Protein AF-A0A9E8ASK2-F1 (afdb_monomer_lite)

Sequence (101 aa):
MMKGRLLLAAGIGVGFVLGSRAGRQSYESLKGYAQDLWSDPKVQDRVSDIEDTVREKAPVVQDKAEQALKSAGEKSKRVGDEMKSKISGDSTEDPTEDSHG

Structure (mmCIF, N/CA/C/O backbone):
data_AF-A0A9E8ASK2-F1
#
_entry.id   AF-A0A9E8ASK2-F1
#
loop_
_atom_site.group_PDB
_atom_site.id
_atom_site.type_symbol
_atom_site.label_atom_id
_atom_site.label_alt_id
_atom_site.label_comp_id
_atom_site.label_asym_id
_atom_site.label_entity_id
_atom_site.label_seq_id
_atom_site.pdbx_PDB_ins_code
_atom_site.Cartn_x
_atom_site.Cartn_y
_atom_site.Cartn_z
_atom_site.occupancy
_atom_site.B_iso_or_equiv
_atom_site.auth_seq_id
_atom_site.auth_comp_id
_atom_site.auth_asym_id
_atom_site.auth_atom_id
_atom_site.pdbx_PDB_model_num
ATOM 1 N N . MET A 1 1 ? -8.439 15.238 -13.373 1.00 55.00 1 MET A N 1
ATOM 2 C CA . MET A 1 1 ? -7.666 14.025 -13.739 1.00 55.00 1 MET A CA 1
ATOM 3 C C . MET A 1 1 ? -6.608 13.684 -12.673 1.00 55.00 1 MET A C 1
ATOM 5 O O . MET A 1 1 ? -5.422 13.764 -12.954 1.00 55.00 1 MET A O 1
ATOM 9 N N . MET A 1 2 ? -6.993 13.327 -11.436 1.00 66.94 2 MET A N 1
ATOM 10 C CA . MET A 1 2 ? -6.006 13.109 -10.345 1.00 66.94 2 MET A CA 1
ATOM 11 C C . MET A 1 2 ? -6.149 11.774 -9.589 1.00 66.94 2 MET A C 1
ATOM 13 O O . MET A 1 2 ? -5.265 11.396 -8.831 1.00 66.94 2 MET A O 1
ATOM 17 N N . LYS A 1 3 ? -7.224 11.017 -9.836 1.00 68.12 3 LYS A N 1
ATOM 18 C CA . LYS A 1 3 ? -7.597 9.826 -9.050 1.00 68.12 3 LYS A CA 1
ATOM 19 C C . LYS A 1 3 ? -6.644 8.637 -9.268 1.00 68.12 3 LYS A C 1
ATOM 21 O O . LYS A 1 3 ? -6.281 7.958 -8.317 1.00 68.12 3 LYS A O 1
ATOM 26 N N . GLY A 1 4 ? -6.163 8.440 -10.499 1.00 78.81 4 GLY A N 1
ATOM 27 C CA . GLY A 1 4 ? -5.242 7.340 -10.823 1.00 78.81 4 GLY A CA 1
ATOM 28 C C . GLY A 1 4 ? -3.832 7.506 -10.245 1.00 78.81 4 GLY A C 1
ATOM 29 O O . GLY A 1 4 ? -3.171 6.519 -9.946 1.00 78.81 4 GLY A O 1
ATOM 30 N N . ARG A 1 5 ? -3.381 8.749 -10.036 1.00 83.19 5 ARG A N 1
ATOM 31 C CA . ARG A 1 5 ? -2.042 9.037 -9.493 1.00 83.19 5 ARG A CA 1
ATOM 32 C C . ARG A 1 5 ? -1.941 8.689 -8.010 1.00 83.19 5 ARG A C 1
ATOM 34 O O . ARG A 1 5 ? -0.920 8.165 -7.586 1.00 83.19 5 ARG A O 1
ATOM 41 N N . LEU A 1 6 ? -3.011 8.941 -7.254 1.00 89.00 6 LEU A N 1
ATOM 42 C CA . LEU A 1 6 ? -3.083 8.604 -5.832 1.00 89.00 6 LEU A CA 1
ATOM 43 C C . LEU A 1 6 ? -3.090 7.089 -5.613 1.00 89.00 6 LEU A C 1
ATOM 45 O O . LEU A 1 6 ? -2.342 6.599 -4.777 1.00 89.00 6 LEU A O 1
ATOM 49 N N . LEU A 1 7 ? -3.865 6.344 -6.410 1.00 88.00 7 LEU A N 1
ATOM 50 C CA . LEU A 1 7 ? -3.867 4.878 -6.361 1.00 88.00 7 LEU A CA 1
ATOM 51 C C . LEU A 1 7 ? -2.501 4.287 -6.729 1.00 88.00 7 LEU A C 1
ATOM 53 O O . LEU A 1 7 ? -2.025 3.381 -6.051 1.00 88.00 7 LEU A O 1
ATOM 57 N N . LEU A 1 8 ? -1.846 4.827 -7.762 1.00 88.69 8 LEU A N 1
ATOM 58 C CA . LEU A 1 8 ? -0.499 4.408 -8.145 1.00 88.69 8 LEU A CA 1
ATOM 59 C C . LEU A 1 8 ? 0.518 4.681 -7.027 1.00 88.69 8 LEU A C 1
ATOM 61 O O . LEU A 1 8 ? 1.290 3.793 -6.681 1.00 88.69 8 LEU A O 1
ATOM 65 N N . ALA A 1 9 ? 0.503 5.880 -6.440 1.00 91.06 9 ALA A N 1
ATOM 66 C CA . ALA A 1 9 ? 1.403 6.242 -5.347 1.00 91.06 9 ALA A CA 1
ATOM 67 C C . ALA A 1 9 ? 1.172 5.375 -4.100 1.00 91.06 9 ALA A C 1
ATOM 69 O O . ALA A 1 9 ? 2.135 4.904 -3.499 1.00 91.06 9 ALA A O 1
ATOM 70 N N . ALA A 1 10 ? -0.089 5.106 -3.749 1.00 90.12 10 ALA A N 1
ATOM 71 C CA . ALA A 1 10 ? -0.439 4.209 -2.652 1.00 90.12 10 ALA A CA 1
ATOM 72 C C . ALA A 1 10 ? 0.058 2.776 -2.912 1.00 90.12 10 ALA A C 1
ATOM 74 O O . ALA A 1 10 ? 0.691 2.182 -2.042 1.00 90.12 10 ALA A O 1
ATOM 75 N N . GLY A 1 11 ? -0.151 2.248 -4.123 1.00 89.06 11 GLY A N 1
ATOM 76 C CA . GLY A 1 11 ? 0.340 0.925 -4.518 1.00 89.06 11 GLY A CA 1
ATOM 77 C C . GLY A 1 11 ? 1.867 0.818 -4.476 1.00 89.06 11 GLY A C 1
ATOM 78 O O . GLY A 1 11 ? 2.397 -0.170 -3.973 1.00 89.06 11 GLY A O 1
ATOM 79 N N . ILE A 1 12 ? 2.580 1.854 -4.932 1.00 90.38 12 ILE A N 1
ATOM 80 C CA . ILE A 1 12 ? 4.045 1.928 -4.835 1.00 90.38 12 ILE A CA 1
ATOM 81 C C . ILE A 1 12 ? 4.488 1.976 -3.371 1.00 90.38 12 ILE A C 1
ATOM 83 O O . ILE A 1 12 ? 5.411 1.257 -3.006 1.00 90.38 12 ILE A O 1
ATOM 87 N N . GLY A 1 13 ? 3.836 2.777 -2.525 1.00 89.19 13 GLY A N 1
ATOM 88 C CA . GLY A 1 13 ? 4.165 2.870 -1.101 1.00 89.19 13 GLY A CA 1
ATOM 89 C C . GLY A 1 13 ? 4.025 1.525 -0.388 1.00 89.19 13 GLY A C 1
ATOM 90 O O . GLY A 1 13 ? 4.962 1.071 0.267 1.00 89.19 13 GLY A O 1
ATOM 91 N N . VAL A 1 14 ? 2.896 0.841 -0.589 1.00 87.00 14 VAL A N 1
ATO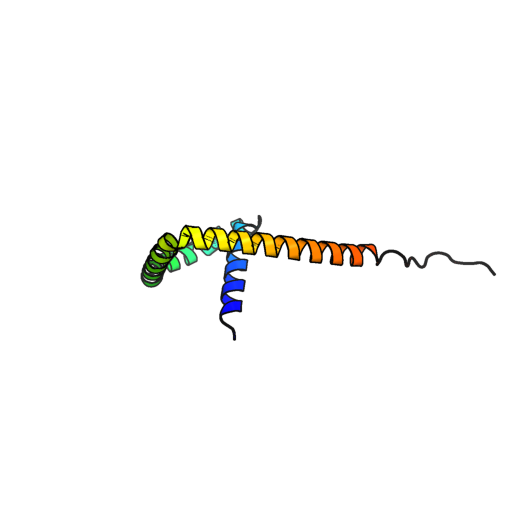M 92 C CA . VAL A 1 14 ? 2.652 -0.500 -0.032 1.00 87.00 14 VAL A CA 1
ATOM 93 C C . VAL A 1 14 ? 3.656 -1.519 -0.584 1.00 87.00 14 VAL A C 1
ATOM 95 O O . VAL A 1 14 ? 4.261 -2.269 0.183 1.00 87.00 14 VAL A O 1
ATOM 98 N N . GLY A 1 15 ? 3.895 -1.518 -1.898 1.00 85.81 15 GLY A N 1
ATOM 99 C CA . GLY A 1 15 ? 4.850 -2.420 -2.546 1.00 85.81 15 GLY A CA 1
ATOM 100 C C . GLY A 1 15 ? 6.298 -2.195 -2.104 1.00 85.81 15 GLY A C 1
ATOM 101 O O . GLY A 1 15 ? 7.033 -3.157 -1.902 1.00 85.81 15 GLY A O 1
ATOM 102 N N . PHE A 1 16 ? 6.710 -0.946 -1.888 1.00 85.12 16 PHE A N 1
ATOM 103 C CA . PHE A 1 16 ? 8.041 -0.606 -1.388 1.00 85.12 16 PHE A CA 1
ATOM 104 C C . PHE A 1 16 ? 8.227 -1.066 0.056 1.00 85.12 16 PHE A C 1
ATOM 106 O O . PHE A 1 16 ? 9.275 -1.607 0.393 1.00 85.12 16 PHE A O 1
ATOM 113 N N . VAL A 1 17 ? 7.220 -0.913 0.915 1.00 81.44 17 VAL A N 1
ATOM 114 C CA . VAL A 1 17 ? 7.305 -1.375 2.306 1.00 81.44 17 VAL A CA 1
ATOM 115 C C . VAL A 1 17 ? 7.405 -2.904 2.386 1.00 81.44 17 VAL A C 1
ATOM 117 O O . VAL A 1 17 ? 8.191 -3.420 3.178 1.00 81.44 17 VAL A O 1
ATOM 120 N N . LEU A 1 18 ? 6.663 -3.624 1.538 1.00 82.88 18 LEU A N 1
ATOM 121 C CA . LEU A 1 18 ? 6.680 -5.091 1.482 1.00 82.88 18 LEU A CA 1
ATOM 122 C C . LEU A 1 18 ? 7.914 -5.664 0.758 1.00 82.88 18 LEU A C 1
ATOM 124 O O . LEU A 1 18 ? 8.390 -6.735 1.126 1.00 82.88 18 LEU A O 1
ATOM 128 N N . GLY A 1 19 ? 8.434 -4.976 -0.262 1.00 78.38 19 GLY A N 1
ATOM 129 C CA . GLY A 1 19 ? 9.541 -5.449 -1.104 1.00 78.38 19 GLY A CA 1
ATOM 130 C C . GLY A 1 19 ? 10.927 -4.922 -0.718 1.00 78.38 19 GLY A C 1
ATOM 131 O O . GLY A 1 19 ? 11.936 -5.512 -1.103 1.00 78.38 19 GLY A O 1
ATOM 132 N N . SER A 1 20 ? 11.012 -3.825 0.038 1.00 80.44 20 SER A N 1
ATOM 133 C CA . SER A 1 20 ? 12.291 -3.257 0.473 1.00 80.44 20 SER A CA 1
ATOM 134 C C . SER A 1 20 ? 12.720 -3.815 1.828 1.00 80.44 20 SER A C 1
ATOM 136 O O . SER A 1 20 ? 11.935 -3.975 2.762 1.00 80.44 20 SER A O 1
ATOM 138 N N . ARG A 1 21 ? 14.022 -4.069 1.974 1.00 73.62 21 ARG A N 1
ATOM 139 C CA . ARG A 1 21 ? 14.587 -4.588 3.227 1.00 73.62 21 ARG A CA 1
ATOM 140 C C . ARG A 1 21 ? 14.497 -3.586 4.387 1.00 73.62 21 ARG A C 1
ATOM 142 O O . ARG A 1 21 ? 14.433 -4.016 5.534 1.00 73.62 21 ARG A O 1
ATOM 149 N N . ALA A 1 22 ? 14.447 -2.289 4.078 1.00 74.56 22 ALA A N 1
ATOM 150 C CA . ALA A 1 22 ? 14.302 -1.200 5.044 1.00 74.56 22 ALA A CA 1
ATOM 151 C C . ALA A 1 22 ? 12.844 -0.971 5.494 1.00 74.56 22 ALA A C 1
ATOM 153 O O . ALA A 1 22 ? 12.618 -0.487 6.600 1.00 74.56 22 ALA A O 1
ATOM 154 N N . GLY A 1 23 ? 11.850 -1.362 4.687 1.00 69.12 23 GLY A N 1
ATOM 155 C CA . GLY A 1 23 ? 10.432 -1.129 4.980 1.00 69.12 23 GLY A CA 1
ATOM 156 C C . GLY A 1 23 ? 9.917 -1.844 6.232 1.00 69.12 23 GLY A C 1
ATOM 157 O O . GLY A 1 23 ? 9.062 -1.310 6.937 1.00 69.12 23 GLY A O 1
ATOM 158 N N . ARG A 1 24 ? 10.476 -3.017 6.568 1.00 73.31 24 ARG A N 1
ATOM 159 C CA . ARG A 1 24 ? 10.061 -3.789 7.755 1.00 73.31 24 ARG A CA 1
ATOM 160 C C . ARG A 1 24 ? 10.292 -3.057 9.077 1.00 73.31 24 ARG A C 1
ATOM 162 O O . ARG A 1 24 ? 9.474 -3.199 9.977 1.00 73.31 24 ARG A O 1
ATOM 169 N N . GLN A 1 25 ? 11.349 -2.251 9.188 1.00 72.50 25 GLN A N 1
ATOM 170 C CA . GLN A 1 25 ? 11.644 -1.505 10.418 1.00 72.50 25 GLN A CA 1
ATOM 171 C C . GLN A 1 25 ? 10.612 -0.394 10.675 1.00 72.50 25 GLN A C 1
ATOM 173 O O . GLN A 1 25 ? 10.288 -0.094 11.819 1.00 72.50 25 GLN A O 1
ATOM 178 N N . SER A 1 26 ? 10.043 0.180 9.612 1.00 73.75 26 SER A N 1
ATOM 179 C CA . SER A 1 26 ? 8.971 1.180 9.690 1.00 73.75 26 SER A CA 1
ATOM 180 C C . SER A 1 26 ? 7.573 0.567 9.853 1.00 73.75 26 SER A C 1
ATOM 182 O O . SER A 1 26 ? 6.617 1.293 10.116 1.00 73.75 26 SER A O 1
ATOM 184 N N . TYR A 1 27 ? 7.434 -0.756 9.708 1.00 73.38 27 TYR A N 1
ATOM 185 C CA . TYR A 1 27 ? 6.155 -1.447 9.889 1.00 73.38 27 TYR A CA 1
ATOM 186 C C . TYR A 1 27 ? 5.752 -1.490 11.360 1.00 73.38 27 TYR A C 1
ATOM 188 O O . TYR A 1 27 ? 4.586 -1.292 11.684 1.00 73.38 27 TYR A O 1
ATOM 196 N N . GLU A 1 28 ? 6.718 -1.720 12.255 1.00 74.12 28 GLU A N 1
ATOM 197 C CA . GLU A 1 28 ? 6.446 -1.862 13.687 1.00 74.12 28 GLU A CA 1
ATOM 198 C C . GLU A 1 28 ? 5.920 -0.566 14.305 1.00 74.12 28 GLU A C 1
ATOM 200 O O . GLU A 1 28 ? 4.988 -0.607 15.106 1.00 74.12 28 GLU A O 1
ATOM 205 N N . SER A 1 29 ? 6.441 0.585 13.875 1.00 72.56 29 SER A N 1
ATOM 206 C CA . SER A 1 29 ? 5.983 1.893 14.350 1.00 72.56 29 SER A CA 1
ATOM 207 C C . SER A 1 29 ? 4.628 2.304 13.771 1.00 72.56 29 SER A C 1
ATOM 209 O O . SER A 1 29 ? 3.862 2.994 14.441 1.00 72.56 29 SER A O 1
ATOM 211 N N . LEU A 1 30 ? 4.296 1.865 12.554 1.00 76.62 30 LEU A N 1
ATOM 212 C CA . LEU A 1 30 ? 3.018 2.189 11.915 1.00 76.62 30 LEU A CA 1
ATOM 213 C C . LEU A 1 30 ? 1.910 1.173 12.233 1.00 76.62 30 LEU A C 1
ATOM 215 O O . LEU A 1 30 ? 0.734 1.468 12.026 1.00 76.62 30 LEU A O 1
ATOM 219 N N . LYS A 1 31 ? 2.261 -0.003 12.768 1.00 80.25 31 LYS A N 1
ATOM 220 C CA . LYS A 1 31 ? 1.325 -1.098 13.050 1.00 80.25 31 LYS A CA 1
ATOM 221 C C . LYS A 1 31 ? 0.152 -0.664 13.925 1.00 80.25 31 LYS A C 1
ATOM 223 O O . LYS A 1 31 ? -0.966 -1.055 13.623 1.00 80.25 31 LYS A O 1
ATOM 228 N N . GLY A 1 32 ? 0.391 0.148 14.959 1.00 81.62 32 GLY A N 1
ATOM 229 C CA . GLY A 1 32 ? -0.675 0.645 15.840 1.00 81.62 32 GLY A CA 1
ATOM 230 C C . GLY A 1 32 ? -1.733 1.438 15.069 1.00 81.62 32 GLY A C 1
ATOM 231 O O . GLY A 1 32 ? -2.907 1.090 15.086 1.00 81.62 32 GLY A O 1
ATOM 232 N N . TYR A 1 33 ? -1.296 2.413 14.272 1.00 83.56 33 TYR A N 1
ATOM 233 C CA . TYR A 1 33 ? -2.188 3.218 13.433 1.00 83.56 33 TYR A CA 1
ATOM 234 C C . TYR A 1 33 ? -2.889 2.395 12.353 1.00 83.56 33 TYR A C 1
ATOM 236 O O . TYR A 1 33 ? -4.070 2.593 12.081 1.00 83.56 33 TYR A O 1
ATOM 244 N N . ALA A 1 34 ? -2.167 1.457 11.736 1.00 86.19 34 ALA A N 1
ATOM 245 C CA . ALA A 1 34 ? -2.745 0.553 10.752 1.00 86.19 34 ALA A CA 1
ATOM 246 C C . ALA A 1 34 ? -3.825 -0.341 11.378 1.00 86.19 34 ALA A C 1
ATOM 248 O O . ALA A 1 34 ? -4.846 -0.590 10.747 1.00 86.19 34 ALA A O 1
ATOM 249 N N . GLN A 1 35 ? -3.622 -0.795 12.615 1.00 85.00 35 GLN A N 1
ATOM 250 C CA . GLN A 1 35 ? -4.561 -1.648 13.333 1.00 85.00 35 GLN A CA 1
ATOM 251 C C . GLN A 1 35 ? -5.828 -0.891 13.743 1.00 85.00 35 GLN A C 1
ATOM 253 O O . GLN A 1 35 ? -6.923 -1.435 13.598 1.00 85.00 35 GLN A O 1
ATOM 258 N N . ASP A 1 36 ? -5.701 0.369 14.156 1.00 85.81 36 ASP A N 1
ATOM 259 C CA . ASP A 1 36 ? -6.850 1.232 14.449 1.00 85.81 36 ASP A CA 1
ATOM 260 C C . ASP A 1 36 ? -7.678 1.507 13.187 1.00 85.81 36 ASP A C 1
ATOM 262 O O . ASP A 1 36 ? -8.898 1.353 13.192 1.00 85.81 36 ASP A O 1
ATOM 266 N N . LEU A 1 37 ? -7.013 1.824 12.070 1.00 89.62 37 LEU A N 1
ATOM 267 C CA . LEU A 1 37 ? -7.662 2.015 10.768 1.00 89.62 37 LEU A CA 1
ATOM 268 C C . LEU A 1 37 ? -8.336 0.733 10.261 1.00 89.62 37 LEU A C 1
ATOM 270 O O . LEU A 1 37 ? -9.426 0.794 9.702 1.00 89.62 37 LEU A O 1
ATOM 274 N N . TRP A 1 38 ? -7.711 -0.427 10.459 1.00 88.81 38 TRP A N 1
ATOM 275 C CA . TRP A 1 38 ? -8.269 -1.726 10.067 1.00 88.81 38 TRP A CA 1
ATOM 276 C C . TRP A 1 38 ? -9.476 -2.140 10.922 1.00 88.81 38 TRP A C 1
ATOM 278 O O . TRP A 1 38 ? -10.343 -2.890 10.474 1.00 88.81 38 TRP A O 1
ATOM 288 N N . SER A 1 39 ? -9.541 -1.647 12.159 1.00 88.81 39 SER A N 1
ATOM 289 C CA . SER A 1 39 ? -10.641 -1.924 13.086 1.00 88.81 39 SER A CA 1
ATOM 290 C C . SER A 1 39 ? -11.876 -1.053 12.826 1.00 88.81 39 SER A C 1
ATOM 292 O O . SER A 1 39 ? -12.926 -1.315 13.410 1.00 88.81 39 SER A O 1
ATOM 294 N N . ASP A 1 40 ? -11.784 -0.044 11.953 1.00 92.75 40 ASP A N 1
ATOM 295 C CA . ASP A 1 40 ? -12.924 0.795 11.590 1.00 92.75 40 ASP A CA 1
ATOM 296 C C . ASP A 1 40 ? -13.959 -0.016 10.778 1.00 92.75 40 ASP A C 1
ATOM 298 O O . ASP A 1 40 ? -13.604 -0.642 9.770 1.00 92.75 40 ASP A O 1
ATOM 302 N N . PRO A 1 41 ? -15.251 0.003 11.161 1.00 87.25 41 PRO A N 1
ATOM 303 C CA . PRO A 1 41 ? -16.295 -0.759 10.475 1.00 87.25 41 PRO A CA 1
ATOM 304 C C . PRO A 1 41 ? -16.426 -0.381 8.995 1.00 87.25 41 PRO A C 1
ATOM 306 O O . PRO A 1 41 ? -16.679 -1.243 8.159 1.00 87.25 41 PRO A O 1
ATOM 309 N N . LYS A 1 42 ? -16.152 0.876 8.621 1.00 89.75 42 LYS A N 1
ATOM 310 C CA . LYS A 1 42 ? -16.185 1.302 7.215 1.00 89.75 42 LYS A CA 1
ATOM 311 C C . LYS A 1 42 ? -15.084 0.652 6.394 1.00 89.75 42 LYS A C 1
ATOM 313 O O . LYS A 1 42 ? -15.246 0.518 5.188 1.00 89.75 42 LYS A O 1
ATOM 318 N N . VAL A 1 43 ? -13.948 0.309 6.995 1.00 87.56 43 VAL A N 1
ATOM 319 C CA . VAL A 1 43 ? -12.869 -0.386 6.284 1.00 87.56 43 VAL A CA 1
ATOM 320 C C . VAL A 1 43 ? -13.237 -1.854 6.101 1.00 87.56 43 VAL A C 1
ATOM 322 O O . VAL A 1 43 ? -13.065 -2.376 5.004 1.00 87.56 43 VAL A O 1
ATOM 325 N N . GLN A 1 44 ? -13.829 -2.486 7.113 1.00 88.19 44 GLN A N 1
ATOM 326 C CA . GLN A 1 44 ? -14.280 -3.880 7.041 1.00 88.19 44 GLN A CA 1
ATOM 327 C C . GLN A 1 44 ? -15.387 -4.083 6.002 1.00 88.19 44 GLN A C 1
ATOM 329 O O . GLN A 1 44 ? -15.261 -4.968 5.157 1.00 88.19 44 GLN A O 1
ATOM 334 N N . ASP A 1 45 ? -16.400 -3.213 5.990 1.00 89.25 45 ASP A N 1
ATOM 335 C CA . ASP A 1 45 ? -17.491 -3.267 5.008 1.00 89.25 45 ASP A CA 1
ATOM 336 C C . ASP A 1 45 ? -16.949 -3.164 3.574 1.00 89.25 45 ASP A C 1
ATOM 338 O O . ASP A 1 45 ? -17.298 -3.945 2.691 1.00 89.25 45 ASP A O 1
ATOM 342 N N . ARG A 1 46 ? -16.017 -2.231 3.342 1.00 88.38 46 ARG A N 1
ATOM 343 C CA . ARG A 1 46 ? -15.417 -2.017 2.018 1.00 88.38 46 ARG A CA 1
ATOM 344 C C . ARG A 1 46 ? -14.506 -3.156 1.594 1.00 88.38 46 ARG A C 1
ATOM 346 O O . ARG A 1 46 ? -14.451 -3.458 0.407 1.00 88.38 46 ARG A O 1
ATOM 353 N N . VAL A 1 47 ? -13.776 -3.761 2.526 1.00 88.50 47 VAL A N 1
ATOM 354 C CA . VAL A 1 47 ? -12.953 -4.940 2.235 1.00 88.50 47 VAL A CA 1
ATOM 355 C C . VAL A 1 47 ? -13.847 -6.112 1.846 1.00 88.50 47 VAL A C 1
ATOM 357 O O . VAL A 1 47 ? -13.547 -6.752 0.844 1.00 88.50 47 VAL A O 1
ATOM 360 N N . SER A 1 48 ? -14.961 -6.330 2.550 1.00 83.81 48 SER A N 1
ATOM 361 C CA . SER A 1 48 ? -15.926 -7.387 2.224 1.00 83.81 48 SER A CA 1
ATOM 362 C C . SER A 1 48 ? -16.517 -7.211 0.820 1.00 83.81 48 SER A C 1
ATOM 364 O O . SER A 1 48 ? -16.449 -8.134 0.012 1.00 83.81 48 SER A O 1
ATOM 366 N N . ASP A 1 49 ? -16.999 -6.006 0.486 1.00 84.75 49 ASP A N 1
ATOM 367 C CA . ASP A 1 49 ? -17.541 -5.686 -0.848 1.00 84.75 49 ASP A CA 1
ATOM 368 C C . ASP A 1 49 ? -16.519 -5.959 -1.973 1.00 84.75 49 ASP A C 1
ATOM 370 O O . ASP A 1 49 ? -16.844 -6.415 -3.079 1.00 84.75 49 ASP A O 1
ATOM 374 N N . ILE A 1 50 ? -15.252 -5.633 -1.703 1.00 85.81 50 ILE A N 1
ATOM 375 C CA . ILE A 1 50 ? -14.151 -5.823 -2.646 1.00 85.81 50 ILE A CA 1
ATOM 376 C C . ILE A 1 50 ? -13.775 -7.303 -2.739 1.00 85.81 50 ILE A C 1
ATOM 378 O O . ILE A 1 50 ? -13.495 -7.767 -3.842 1.00 85.81 50 ILE A O 1
ATOM 382 N N . GLU A 1 51 ? -13.768 -8.048 -1.634 1.00 82.56 51 GLU A N 1
ATOM 383 C CA . GLU A 1 51 ? -13.407 -9.467 -1.604 1.00 82.56 51 GLU A CA 1
ATOM 384 C C . GLU A 1 51 ? -14.358 -10.305 -2.459 1.00 82.56 51 GLU A C 1
ATOM 386 O O . GLU A 1 51 ? -13.886 -11.091 -3.282 1.00 82.56 51 GLU A O 1
ATOM 391 N N . ASP A 1 52 ? -15.667 -10.068 -2.363 1.00 82.38 52 ASP A N 1
ATOM 392 C CA . ASP A 1 52 ? -16.666 -10.755 -3.188 1.00 82.38 52 ASP A CA 1
ATOM 393 C C . ASP A 1 52 ? -16.442 -10.473 -4.680 1.00 82.38 52 ASP A C 1
ATOM 395 O O . ASP A 1 52 ? -16.344 -11.385 -5.507 1.00 82.38 52 ASP A O 1
ATOM 399 N N . THR A 1 53 ? -16.223 -9.200 -5.020 1.00 81.50 53 THR A N 1
ATOM 400 C CA . THR A 1 53 ? -15.932 -8.779 -6.396 1.00 81.50 53 THR A CA 1
ATOM 401 C C . THR A 1 53 ? -14.622 -9.385 -6.916 1.00 81.50 53 THR A C 1
ATOM 403 O O . THR A 1 53 ? -14.521 -9.777 -8.081 1.00 81.50 53 THR A O 1
ATOM 406 N N . VAL A 1 54 ? -13.590 -9.465 -6.073 1.00 81.62 54 VAL A N 1
ATOM 407 C CA . VAL A 1 54 ? -12.289 -10.049 -6.421 1.00 81.62 54 VAL A CA 1
ATOM 408 C C . VAL A 1 54 ? -12.403 -11.558 -6.577 1.00 81.62 54 VAL A C 1
ATOM 410 O O . VAL A 1 54 ? -11.823 -12.095 -7.516 1.00 81.62 54 VAL A O 1
ATOM 413 N N . ARG A 1 55 ? -13.164 -12.246 -5.724 1.00 80.06 55 ARG A N 1
ATOM 414 C CA . ARG A 1 55 ? -13.362 -13.697 -5.788 1.00 80.06 55 ARG A CA 1
ATOM 415 C C . ARG A 1 55 ? -14.046 -14.113 -7.087 1.00 80.06 55 ARG A C 1
ATOM 417 O O . ARG A 1 55 ? -13.611 -15.069 -7.723 1.00 80.06 55 ARG A O 1
ATOM 424 N N . GLU A 1 56 ? -15.043 -13.353 -7.531 1.00 81.88 56 GLU A N 1
ATOM 425 C CA . GLU A 1 56 ? -15.721 -13.575 -8.815 1.00 81.88 56 GLU A CA 1
ATOM 426 C C . GLU A 1 56 ? -14.838 -13.257 -10.031 1.00 81.88 56 GLU A C 1
ATOM 428 O O . GLU A 1 56 ? -14.972 -13.869 -11.093 1.00 81.88 56 GLU A O 1
ATOM 433 N N . LYS A 1 57 ? -13.926 -12.286 -9.904 1.00 79.19 57 LYS A N 1
ATOM 434 C CA . LYS A 1 57 ? -13.064 -11.813 -11.001 1.00 79.19 57 LYS A CA 1
ATOM 435 C C . LYS A 1 57 ? -11.645 -12.380 -10.948 1.00 79.19 57 LYS A C 1
ATOM 437 O O . LYS A 1 57 ? -10.847 -12.048 -11.823 1.00 79.19 57 LYS A O 1
ATOM 442 N N . ALA A 1 58 ? -11.333 -13.232 -9.974 1.00 78.25 58 ALA A N 1
ATOM 443 C CA . ALA A 1 58 ? -9.991 -13.729 -9.683 1.00 78.25 58 ALA A CA 1
ATOM 444 C C . ALA A 1 58 ? -9.222 -14.235 -10.920 1.00 78.25 58 ALA A C 1
ATOM 446 O O . ALA A 1 58 ? -8.111 -13.743 -11.139 1.00 78.25 58 ALA A O 1
ATOM 447 N N . PRO A 1 59 ? -9.781 -15.114 -11.784 1.00 78.56 59 PRO A N 1
ATOM 448 C CA . PRO A 1 59 ? -9.060 -15.572 -12.975 1.00 78.56 59 PRO A CA 1
ATOM 449 C C . PRO A 1 59 ? -8.774 -14.429 -13.965 1.00 78.56 59 PRO A C 1
ATOM 451 O O . PRO A 1 59 ? -7.664 -14.300 -14.471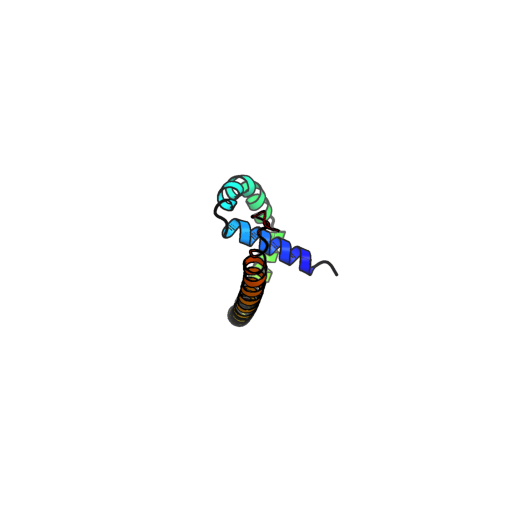 1.00 78.56 59 PRO A O 1
ATOM 454 N N . VAL A 1 60 ? -9.727 -13.511 -14.158 1.00 80.81 60 VAL A N 1
ATOM 455 C CA . VAL A 1 60 ? -9.570 -12.353 -15.060 1.00 80.81 60 VAL A CA 1
ATOM 456 C C . VAL A 1 60 ? -8.534 -11.357 -14.530 1.00 80.81 60 VAL A C 1
ATOM 458 O O . VAL A 1 60 ? -7.820 -10.718 -15.304 1.00 80.81 60 VAL A O 1
ATOM 461 N N . VAL A 1 61 ? -8.458 -11.193 -13.209 1.00 82.88 61 VAL A N 1
ATOM 462 C CA . VAL A 1 61 ? -7.471 -10.326 -12.557 1.00 82.88 61 VAL A CA 1
ATOM 463 C C . VAL A 1 61 ? -6.072 -10.922 -12.685 1.00 82.88 61 VAL A C 1
ATOM 465 O O . VAL A 1 61 ? -5.139 -10.176 -12.975 1.00 82.88 61 VAL A O 1
ATOM 468 N N . GLN A 1 62 ? -5.928 -12.241 -12.535 1.00 83.25 62 GLN A N 1
ATOM 469 C CA . GLN A 1 62 ? -4.647 -12.932 -12.677 1.00 83.25 62 GLN A CA 1
ATOM 470 C C . GLN A 1 62 ? -4.098 -12.801 -14.105 1.00 83.25 62 GLN A C 1
ATOM 472 O O . GLN A 1 62 ? -2.975 -12.326 -14.279 1.00 83.25 62 GLN A O 1
ATOM 477 N N . ASP A 1 63 ? -4.920 -13.072 -15.122 1.00 86.06 63 ASP A N 1
ATOM 478 C CA . ASP A 1 63 ? -4.528 -12.932 -16.532 1.00 86.06 63 ASP A CA 1
ATOM 479 C C . ASP A 1 63 ? -4.10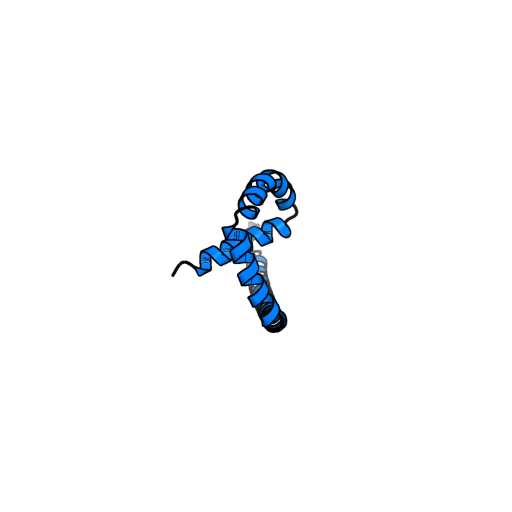8 -11.496 -16.880 1.00 86.06 63 ASP A C 1
ATOM 481 O O . ASP A 1 63 ? -3.087 -11.259 -17.536 1.00 86.06 63 ASP A O 1
ATOM 485 N N . LYS A 1 64 ? -4.876 -10.502 -16.414 1.00 83.94 64 LYS A N 1
ATOM 486 C CA . LYS A 1 64 ? -4.560 -9.086 -16.652 1.00 83.94 64 LYS A CA 1
ATOM 487 C C . LYS A 1 64 ? -3.311 -8.635 -15.906 1.00 83.94 64 LYS A C 1
ATOM 489 O O . LYS A 1 64 ? -2.533 -7.856 -16.458 1.00 83.94 64 LYS A O 1
ATOM 494 N N . ALA A 1 65 ? -3.111 -9.110 -14.681 1.00 87.19 65 ALA A N 1
ATOM 495 C CA . ALA A 1 65 ? -1.910 -8.826 -13.910 1.00 87.19 65 ALA A CA 1
ATOM 496 C C . ALA A 1 65 ? -0.673 -9.417 -14.597 1.00 87.19 65 ALA A C 1
ATOM 498 O O . ALA A 1 65 ? 0.312 -8.705 -14.779 1.00 87.19 65 ALA A O 1
ATOM 499 N N . GLU A 1 66 ? -0.733 -10.664 -15.068 1.00 88.25 66 GLU A N 1
ATOM 500 C CA . GLU A 1 66 ? 0.366 -11.286 -15.809 1.00 88.25 66 GLU A CA 1
ATOM 501 C C . GLU A 1 66 ? 0.706 -10.541 -17.102 1.00 88.25 66 GLU A C 1
ATOM 503 O O . GLU A 1 66 ? 1.880 -10.296 -17.384 1.00 88.25 66 GLU A O 1
ATOM 508 N N . GLN A 1 67 ? -0.298 -10.156 -17.893 1.00 88.88 67 GLN A N 1
ATOM 509 C CA . GLN A 1 67 ? -0.077 -9.393 -19.126 1.00 88.88 67 GLN A CA 1
ATOM 510 C C . GLN A 1 67 ? 0.531 -8.015 -18.846 1.00 88.88 67 GLN A C 1
ATOM 512 O O . GLN A 1 67 ? 1.442 -7.578 -19.559 1.00 88.88 67 GLN A O 1
ATOM 517 N N . ALA A 1 68 ? 0.067 -7.339 -17.793 1.00 88.12 68 ALA A N 1
ATOM 518 C CA . ALA A 1 68 ? 0.614 -6.059 -17.363 1.00 88.12 68 ALA A CA 1
ATOM 519 C C . ALA A 1 68 ? 2.065 -6.197 -16.879 1.00 88.12 68 ALA A C 1
ATOM 521 O O . ALA A 1 68 ? 2.908 -5.382 -17.254 1.00 88.12 68 ALA A O 1
ATOM 522 N N . LEU A 1 69 ? 2.374 -7.247 -16.113 1.00 88.81 69 LEU A N 1
ATOM 523 C CA . LEU A 1 69 ? 3.726 -7.550 -15.640 1.00 88.81 69 LEU A CA 1
ATOM 524 C C . LEU A 1 69 ? 4.679 -7.861 -16.799 1.00 88.81 69 LEU A C 1
ATOM 526 O O . LEU A 1 69 ? 5.764 -7.28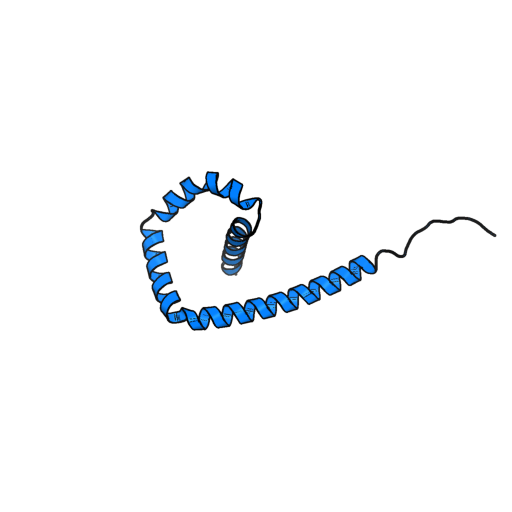5 -16.851 1.00 88.81 69 LEU A O 1
ATOM 530 N N . LYS A 1 70 ? 4.270 -8.700 -17.760 1.00 90.88 70 LYS A N 1
ATOM 531 C CA . LYS A 1 70 ? 5.053 -9.003 -18.975 1.00 90.88 70 LYS A CA 1
ATOM 532 C C . LYS A 1 70 ? 5.355 -7.721 -19.760 1.00 90.88 70 LYS A C 1
ATOM 534 O O . LYS A 1 70 ? 6.517 -7.409 -20.014 1.00 90.88 70 LYS A O 1
ATOM 539 N N . SER A 1 71 ? 4.326 -6.912 -20.012 1.00 89.94 71 SER A N 1
ATOM 540 C CA . SER A 1 71 ? 4.443 -5.631 -20.723 1.00 89.94 71 SER A CA 1
ATOM 541 C C . SER A 1 71 ? 5.334 -4.612 -19.999 1.00 89.94 71 SER A C 1
ATOM 543 O O . SER A 1 71 ? 6.063 -3.842 -20.631 1.00 89.94 71 SER A O 1
ATOM 545 N N . ALA A 1 72 ? 5.260 -4.558 -18.666 1.00 86.94 72 ALA A N 1
ATOM 546 C CA . ALA A 1 72 ? 6.100 -3.692 -17.846 1.00 86.94 72 ALA A CA 1
ATOM 547 C C . ALA A 1 72 ? 7.558 -4.172 -17.833 1.00 86.94 72 ALA A C 1
ATOM 549 O O . ALA A 1 72 ? 8.464 -3.351 -17.964 1.00 86.94 72 ALA A O 1
ATOM 550 N N . GLY A 1 73 ? 7.786 -5.486 -17.749 1.00 87.44 73 GLY A N 1
ATOM 551 C CA . GLY A 1 73 ? 9.114 -6.093 -17.814 1.00 87.44 73 GLY A CA 1
ATOM 552 C C . GLY A 1 73 ? 9.814 -5.834 -19.148 1.00 87.44 73 GLY A C 1
ATOM 553 O O . GLY A 1 73 ? 10.982 -5.452 -19.164 1.00 87.44 73 GLY A O 1
ATOM 554 N N . GLU A 1 74 ? 9.099 -5.953 -20.269 1.00 87.81 74 GLU A N 1
ATOM 555 C CA . GLU A 1 74 ? 9.638 -5.624 -21.595 1.00 87.81 74 GLU A CA 1
ATOM 556 C C . GLU A 1 74 ? 10.002 -4.141 -21.730 1.00 87.81 74 GLU A C 1
ATOM 558 O O . GLU A 1 74 ? 11.087 -3.809 -22.211 1.00 87.81 74 GLU A O 1
ATOM 563 N N . LYS A 1 75 ? 9.134 -3.234 -21.261 1.00 82.94 75 LYS A N 1
ATOM 564 C CA . LYS A 1 75 ? 9.426 -1.792 -21.247 1.00 82.94 75 LYS A CA 1
ATOM 565 C C . LYS A 1 75 ? 10.610 -1.454 -20.343 1.00 82.94 75 LYS A C 1
ATOM 567 O O . LYS A 1 75 ? 11.453 -0.651 -20.729 1.00 82.94 75 LYS A O 1
ATOM 572 N N . SER A 1 76 ? 10.706 -2.089 -19.178 1.00 82.81 76 SER A N 1
ATOM 573 C CA . SER A 1 76 ? 11.810 -1.878 -18.241 1.00 82.81 76 SER A CA 1
ATOM 574 C C . SER A 1 76 ? 13.147 -2.351 -18.810 1.00 82.81 76 SER A C 1
ATOM 576 O O . SER A 1 76 ? 14.135 -1.642 -18.644 1.00 82.81 76 SER A O 1
ATOM 578 N N . LYS A 1 77 ? 13.182 -3.482 -19.531 1.00 83.69 77 LYS A N 1
ATOM 579 C CA . LYS A 1 77 ? 14.387 -3.942 -20.240 1.00 83.69 77 LYS A CA 1
ATOM 580 C C . LYS A 1 77 ? 14.854 -2.929 -21.284 1.00 83.69 77 LYS A C 1
ATOM 582 O O . LYS A 1 77 ? 16.013 -2.548 -21.260 1.00 83.69 77 LYS A O 1
ATOM 587 N N . ARG A 1 78 ? 13.946 -2.418 -22.126 1.00 82.75 78 ARG A N 1
ATOM 588 C CA . ARG A 1 78 ? 14.287 -1.420 -23.161 1.00 82.75 78 ARG A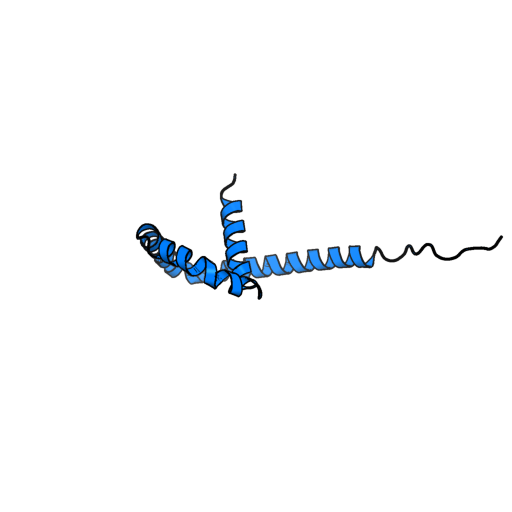 CA 1
ATOM 589 C C . ARG A 1 78 ? 14.827 -0.117 -22.576 1.00 82.75 78 ARG A C 1
ATOM 591 O O . ARG A 1 78 ? 15.818 0.401 -23.070 1.00 82.75 78 ARG A O 1
ATOM 598 N N . VAL A 1 79 ? 14.197 0.392 -21.515 1.00 82.81 79 VAL A N 1
ATOM 599 C CA . VAL A 1 79 ? 14.690 1.582 -20.802 1.00 82.81 79 VAL A CA 1
ATOM 600 C C . VAL A 1 79 ? 16.054 1.302 -20.168 1.00 82.81 79 VAL A C 1
ATOM 602 O O . VAL A 1 79 ? 16.939 2.146 -20.244 1.00 82.81 79 VAL A O 1
ATOM 605 N N . GLY A 1 80 ? 16.248 0.112 -19.593 1.00 81.00 80 GLY A N 1
ATOM 606 C CA . GLY A 1 80 ? 17.535 -0.318 -19.047 1.00 81.00 80 GLY A CA 1
ATOM 607 C C . GLY A 1 80 ? 18.644 -0.386 -20.102 1.00 81.00 80 GLY A C 1
ATOM 608 O O . GLY A 1 80 ? 19.733 0.126 -19.859 1.00 81.00 80 GLY A O 1
ATOM 609 N N . ASP A 1 81 ? 18.365 -0.955 -21.277 1.00 81.25 81 ASP A N 1
ATOM 610 C CA . ASP A 1 81 ? 19.309 -1.023 -22.400 1.00 81.25 81 ASP A CA 1
ATOM 611 C C . ASP A 1 81 ? 19.635 0.367 -22.971 1.00 81.25 81 ASP A C 1
ATOM 613 O O . ASP A 1 81 ? 20.803 0.672 -23.211 1.00 81.25 81 ASP A O 1
ATOM 617 N N . GLU A 1 82 ? 18.644 1.252 -23.122 1.00 78.62 82 GLU A N 1
ATOM 618 C CA . GLU A 1 82 ? 18.872 2.629 -23.588 1.00 78.62 82 GLU A CA 1
ATOM 619 C C . GLU A 1 82 ? 19.720 3.433 -22.590 1.00 78.62 82 GLU A C 1
ATOM 621 O O . GLU A 1 82 ? 20.639 4.160 -22.972 1.00 78.62 82 GLU A O 1
ATOM 626 N N . MET A 1 83 ? 19.456 3.272 -21.293 1.00 75.19 83 MET A N 1
ATOM 627 C CA . MET A 1 83 ? 20.198 3.953 -20.236 1.00 75.19 83 MET A CA 1
ATOM 628 C C . MET A 1 83 ? 21.623 3.405 -20.112 1.00 75.19 83 MET A C 1
ATOM 630 O O . MET A 1 83 ? 22.554 4.185 -19.942 1.00 75.19 83 MET A O 1
ATOM 634 N N . LYS A 1 84 ? 21.816 2.091 -20.297 1.00 78.19 84 LYS A N 1
ATOM 635 C CA . LYS A 1 84 ? 23.138 1.457 -20.378 1.00 78.19 84 LYS A CA 1
ATOM 636 C C . LYS A 1 84 ? 23.919 1.917 -21.609 1.00 78.19 84 LYS A C 1
ATOM 638 O O . LYS A 1 84 ? 25.118 2.136 -21.500 1.00 78.19 84 LYS A O 1
ATOM 643 N N . SER A 1 85 ? 23.259 2.111 -22.751 1.00 75.62 85 SER A N 1
ATOM 644 C CA . SER A 1 85 ? 23.891 2.667 -23.953 1.00 75.62 85 SER A CA 1
ATOM 645 C C . SER A 1 85 ? 24.332 4.117 -23.756 1.00 75.62 85 SER A C 1
ATOM 647 O O . SER A 1 85 ? 25.394 4.484 -24.242 1.00 75.62 85 SER A O 1
ATOM 649 N N . LYS A 1 86 ? 23.544 4.934 -23.046 1.00 73.94 86 LYS A N 1
ATOM 650 C CA . LYS A 1 86 ? 23.903 6.326 -22.726 1.00 73.94 86 LYS A CA 1
ATOM 651 C C . LYS A 1 86 ? 25.026 6.412 -21.690 1.00 73.94 86 LYS A C 1
ATOM 653 O O . LYS A 1 86 ? 25.930 7.212 -21.860 1.00 73.94 86 LYS A O 1
ATOM 658 N N . ILE A 1 87 ? 25.015 5.544 -20.676 1.00 66.56 87 ILE A N 1
ATOM 659 C CA . ILE A 1 8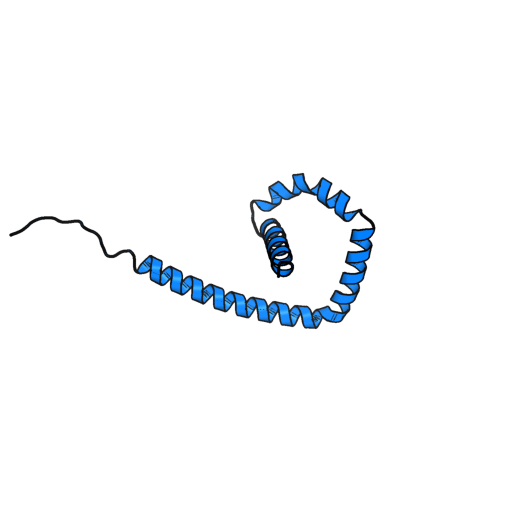7 ? 26.088 5.446 -19.670 1.00 66.56 87 ILE A CA 1
ATOM 660 C C . ILE A 1 87 ? 27.384 4.874 -20.251 1.00 66.56 87 ILE A C 1
ATOM 662 O O . ILE A 1 87 ? 28.464 5.298 -19.867 1.00 66.56 87 ILE A O 1
ATOM 666 N N . SER A 1 88 ? 27.295 3.928 -21.187 1.00 64.19 88 SER A N 1
ATOM 667 C CA . SER A 1 88 ? 28.472 3.355 -21.848 1.00 64.19 88 SER A CA 1
ATOM 668 C C . SER A 1 88 ? 28.992 4.218 -23.003 1.00 64.19 88 SER A C 1
ATOM 670 O O . SER A 1 88 ? 30.096 3.965 -23.472 1.00 64.19 88 SER A O 1
ATOM 672 N N . GLY A 1 89 ? 28.202 5.188 -23.478 1.00 53.91 89 GLY A N 1
ATOM 673 C CA . GLY A 1 89 ? 28.585 6.151 -24.516 1.00 53.91 89 GLY A CA 1
ATOM 674 C C . GLY A 1 89 ? 29.199 7.450 -23.980 1.00 53.91 89 GLY A C 1
ATOM 675 O O . GLY A 1 89 ? 29.712 8.224 -24.775 1.00 53.91 89 GLY A O 1
ATOM 676 N N . ASP A 1 90 ? 29.177 7.672 -22.662 1.00 50.94 90 ASP A N 1
ATOM 677 C CA . ASP A 1 90 ? 29.723 8.854 -21.965 1.00 50.94 90 ASP A CA 1
ATOM 678 C C . ASP A 1 90 ? 31.067 8.542 -21.268 1.00 50.94 90 ASP A C 1
ATOM 680 O O . ASP A 1 90 ? 31.379 8.996 -20.173 1.00 50.94 90 ASP A O 1
ATOM 684 N N . SER A 1 91 ? 31.879 7.668 -21.862 1.00 50.09 91 SER A N 1
ATOM 685 C CA . SER A 1 91 ? 33.242 7.394 -21.388 1.00 50.09 91 SER A CA 1
ATOM 686 C C . SER A 1 91 ? 34.198 7.223 -22.562 1.00 50.09 91 SER A C 1
ATOM 688 O O . SER A 1 91 ? 34.873 6.208 -22.677 1.00 50.09 91 SER A O 1
ATOM 690 N N . THR A 1 92 ? 34.240 8.222 -23.444 1.00 50.09 92 THR A N 1
ATOM 691 C CA . THR A 1 92 ? 35.377 8.479 -24.343 1.00 50.09 92 THR A CA 1
ATOM 692 C C . THR A 1 92 ? 35.481 9.974 -24.636 1.00 50.09 92 THR A C 1
ATOM 694 O O . THR A 1 92 ? 35.370 10.404 -25.777 1.00 50.09 92 THR A O 1
ATOM 697 N N . GLU A 1 93 ? 35.693 10.778 -23.605 1.00 47.53 93 GLU A N 1
ATOM 698 C CA . GLU A 1 93 ? 36.443 12.026 -23.758 1.00 47.53 93 GLU A CA 1
ATOM 699 C C . GLU A 1 93 ? 37.228 12.251 -22.472 1.00 47.53 93 GLU A C 1
ATOM 701 O O . GLU A 1 93 ? 36.850 12.978 -21.561 1.00 47.53 93 GLU A O 1
ATOM 706 N N . ASP A 1 94 ? 38.310 11.485 -22.400 1.00 47.81 94 ASP A N 1
ATOM 707 C CA . ASP A 1 94 ? 39.472 11.753 -21.575 1.00 47.81 94 ASP A CA 1
ATOM 708 C C . ASP A 1 94 ? 40.244 12.909 -22.246 1.00 47.81 94 ASP A C 1
ATOM 710 O O . ASP A 1 94 ? 40.660 12.750 -23.397 1.00 47.81 94 ASP A O 1
ATOM 714 N N . PRO A 1 95 ? 40.407 14.090 -21.618 1.00 51.12 95 PRO A N 1
ATOM 715 C CA . PRO A 1 95 ? 41.405 15.052 -22.035 1.00 51.12 95 PRO A CA 1
ATOM 716 C C . PRO A 1 95 ? 42.618 14.892 -21.116 1.00 51.12 95 PRO A C 1
ATOM 718 O O . PRO A 1 95 ? 42.844 15.703 -20.217 1.00 51.12 95 PRO A O 1
ATOM 721 N N . THR A 1 96 ? 43.399 13.839 -21.324 1.00 53.00 96 THR A N 1
ATOM 722 C CA . THR A 1 96 ? 44.779 13.773 -20.849 1.00 53.00 96 THR A CA 1
ATOM 723 C C . THR A 1 96 ? 45.732 13.605 -22.026 1.00 53.00 96 THR A C 1
ATOM 725 O O . THR A 1 96 ? 45.435 12.919 -22.999 1.00 53.00 96 THR A O 1
ATOM 728 N N . GLU A 1 97 ? 46.871 14.286 -21.886 1.00 45.00 97 GLU A N 1
ATOM 729 C CA . GLU A 1 97 ? 48.051 14.317 -22.761 1.00 45.00 97 GLU A CA 1
ATOM 730 C C . GLU A 1 97 ? 47.936 15.285 -23.956 1.00 45.00 97 GLU A C 1
ATOM 732 O O . GLU A 1 97 ? 47.277 15.029 -24.955 1.00 45.00 97 GLU A O 1
ATOM 737 N N . ASP A 1 98 ? 48.383 16.540 -23.850 1.00 47.09 98 ASP A N 1
ATOM 738 C CA . ASP A 1 98 ? 49.740 17.046 -23.563 1.00 47.09 98 ASP A CA 1
ATOM 739 C C . ASP A 1 98 ? 50.722 16.810 -24.732 1.00 47.09 98 ASP A C 1
ATOM 741 O O . ASP A 1 98 ? 50.943 15.689 -25.169 1.00 47.09 98 ASP A O 1
ATOM 745 N N . SER A 1 99 ? 51.285 17.930 -25.203 1.00 48.47 99 SER A N 1
ATOM 746 C CA . SER A 1 99 ? 52.518 18.123 -25.983 1.00 48.47 99 SER A CA 1
ATOM 747 C C . SER A 1 99 ? 52.790 17.298 -27.260 1.00 48.47 99 SER A C 1
ATOM 749 O O . SER A 1 99 ? 52.978 16.090 -27.217 1.00 48.47 99 SER A O 1
ATOM 751 N N . HIS A 1 100 ? 52.948 17.985 -28.403 1.00 37.91 100 HIS A N 1
ATOM 752 C CA . HIS A 1 100 ? 54.170 18.013 -29.240 1.00 37.91 100 HIS A CA 1
ATOM 753 C C . HIS A 1 100 ? 53.891 18.710 -30.591 1.00 37.91 100 HIS A C 1
ATOM 755 O O . HIS A 1 100 ? 53.044 18.265 -31.367 1.00 37.91 100 HIS A O 1
ATOM 761 N N . GLY A 1 101 ? 54.648 19.777 -30.880 1.00 38.38 101 GLY A N 1
ATOM 762 C CA . GLY A 1 101 ? 54.656 20.510 -32.152 1.00 38.38 101 GLY A CA 1
ATOM 763 C C . GLY A 1 101 ? 55.285 21.887 -32.027 1.00 38.38 101 GLY A C 1
ATOM 764 O O . GLY A 1 101 ? 54.510 22.849 -31.857 1.00 38.38 101 GLY A O 1
#

pLDDT: mean 77.78, std 13.36, range [37.91, 92.75]

Foldseek 3Di:
DCVVVVVVVVVVLVCCLVPPPVNVVVCVVCVVVVVVVCPDVVNVVVVVVVVVVCVVCVVVVVVVVVVVVVVVVVVVVVVVVVVVCVVVVPPPDDPDDDDDD

Radius of gyration: 23.51 Å; chains: 1; bounding box: 72×36×48 Å

Secondary structure (DSSP, 8-state):
--HHHHHHHHHHHHHHHHHSTTHHHHHHHHHHHHHHHHTSHHHHHHHHHHHHHHHHHHHHHHHHHHHHHHHHHHHHHHHHHHHHHHHHSS-----------